Protein AF-A0A146F2X7-F1 (afdb_monomer_lite)

Radius of gyration: 11.75 Å; chains: 1; bounding box: 24×27×31 Å

Sequence (43 aa):
MAATQKLYPRATVKRVVKAHSNRNVSKNADILIFLDYMLFMQE

Structure (mmCIF, N/CA/C/O backbone):
data_AF-A0A146F2X7-F1
#
_entry.id   AF-A0A146F2X7-F1
#
loop_
_atom_site.group_PDB
_atom_site.id
_atom_site.type_symbol
_atom_site.label_atom_id
_atom_site.label_alt_id
_atom_site.label_comp_id
_atom_site.label_asym_id
_atom_site.label_entity_id
_atom_site.label_seq_id
_atom_site.pdbx_PDB_ins_code
_atom_site.Cartn_x
_atom_site.Cartn_y
_atom_site.Cartn_z
_atom_site.occupancy
_atom_site.B_iso_or_equiv
_atom_site.auth_seq_id
_atom_site.auth_comp_id
_atom_site.auth_asym_id
_atom_site.auth_atom_id
_atom_site.pdbx_PDB_model_num
ATOM 1 N N . MET A 1 1 ? 1.412 18.782 -20.333 1.00 38.84 1 MET A N 1
ATOM 2 C CA . MET A 1 1 ? 0.780 17.488 -19.997 1.00 38.84 1 MET A CA 1
ATOM 3 C C . MET A 1 1 ? 0.721 17.393 -18.479 1.00 38.84 1 MET A C 1
ATOM 5 O O . MET A 1 1 ? 1.760 17.176 -17.869 1.00 38.84 1 MET A O 1
ATOM 9 N N . ALA A 1 2 ? -0.428 17.657 -17.854 1.00 52.75 2 ALA A N 1
ATOM 10 C CA . ALA A 1 2 ? -0.571 17.423 -16.419 1.00 52.75 2 ALA A CA 1
ATOM 11 C C . ALA A 1 2 ? -0.453 15.912 -16.194 1.00 52.75 2 ALA A C 1
ATOM 13 O O . ALA A 1 2 ? -1.245 15.148 -16.746 1.00 52.75 2 ALA A O 1
ATOM 14 N N . ALA A 1 3 ? 0.584 15.474 -15.479 1.00 59.59 3 ALA A N 1
ATOM 15 C CA . ALA A 1 3 ? 0.729 14.073 -15.125 1.00 59.59 3 ALA A CA 1
ATOM 16 C C . ALA A 1 3 ? -0.519 13.677 -14.332 1.00 59.59 3 ALA A C 1
ATOM 18 O O . ALA A 1 3 ? -0.736 14.188 -13.237 1.00 59.59 3 ALA A O 1
ATOM 19 N N . THR A 1 4 ? -1.355 12.810 -14.905 1.00 60.44 4 THR A N 1
ATOM 20 C CA . THR A 1 4 ? -2.467 12.174 -14.196 1.00 60.44 4 THR A CA 1
ATOM 21 C C . THR A 1 4 ? -1.924 11.633 -12.885 1.00 60.44 4 THR A C 1
ATOM 23 O O . THR A 1 4 ? -1.115 10.699 -12.885 1.00 60.44 4 THR A O 1
ATOM 26 N N . GLN A 1 5 ? -2.308 12.274 -11.781 1.00 61.81 5 GLN A N 1
ATOM 27 C CA . GLN A 1 5 ? -1.843 11.923 -10.453 1.00 61.81 5 GLN A CA 1
ATOM 28 C C . GLN A 1 5 ? -2.400 10.538 -10.157 1.00 61.81 5 GLN A C 1
ATOM 30 O O . GLN A 1 5 ? -3.589 10.354 -9.905 1.00 61.81 5 GLN A O 1
ATOM 35 N N . LYS A 1 6 ? -1.546 9.525 -10.305 1.00 66.38 6 LYS A N 1
ATOM 36 C CA . LYS A 1 6 ? -1.931 8.151 -10.030 1.00 66.38 6 LYS A CA 1
ATOM 37 C C . LYS A 1 6 ? -2.224 8.097 -8.537 1.00 66.38 6 LYS A C 1
ATOM 39 O O . LYS A 1 6 ? -1.293 8.193 -7.743 1.00 66.38 6 LYS A O 1
ATOM 44 N N . LEU A 1 7 ? -3.506 7.962 -8.191 1.00 75.31 7 LEU A N 1
ATOM 45 C CA . LEU A 1 7 ? -4.011 7.965 -6.813 1.00 75.31 7 LEU A CA 1
ATOM 46 C C . LEU A 1 7 ? -3.223 6.998 -5.921 1.00 75.31 7 LEU A C 1
ATOM 48 O O . LEU A 1 7 ? -3.037 7.247 -4.740 1.00 75.31 7 LEU A O 1
ATOM 52 N N . TYR A 1 8 ? -2.674 5.948 -6.534 1.00 86.50 8 TYR A N 1
ATOM 53 C CA . TYR A 1 8 ? -1.845 4.949 -5.893 1.00 86.50 8 TYR A CA 1
ATOM 54 C C . TYR A 1 8 ? -0.431 4.831 -6.521 1.00 86.50 8 TYR A C 1
ATOM 56 O O . TYR A 1 8 ? -0.225 4.097 -7.504 1.00 86.50 8 TYR A O 1
ATOM 64 N N . PRO A 1 9 ? 0.585 5.528 -5.969 1.00 90.62 9 PRO A N 1
ATOM 65 C CA . PRO A 1 9 ? 1.966 5.486 -6.453 1.00 90.62 9 PRO A CA 1
ATOM 66 C C . PRO A 1 9 ? 2.741 4.264 -5.911 1.00 90.62 9 PRO A C 1
ATOM 68 O O . PRO A 1 9 ? 3.586 4.371 -5.021 1.00 90.62 9 PRO A O 1
ATOM 71 N N . ARG A 1 10 ? 2.499 3.082 -6.501 1.00 92.94 10 ARG A N 1
ATOM 72 C CA . ARG A 1 10 ? 3.082 1.775 -6.097 1.00 92.94 10 ARG A CA 1
ATOM 73 C C . ARG A 1 10 ? 4.583 1.789 -5.808 1.00 92.94 10 ARG A C 1
ATOM 75 O O . ARG A 1 10 ? 5.034 1.210 -4.823 1.00 92.94 10 ARG A O 1
ATOM 82 N N . ALA A 1 11 ? 5.369 2.410 -6.687 1.00 93.00 11 ALA A N 1
ATOM 83 C CA . ALA A 1 11 ? 6.826 2.432 -6.565 1.00 93.00 11 ALA A CA 1
ATOM 84 C C . ALA A 1 11 ? 7.284 3.185 -5.308 1.00 93.00 11 ALA A C 1
ATOM 86 O O . ALA A 1 11 ? 8.200 2.735 -4.620 1.00 93.00 11 ALA A O 1
ATOM 87 N N . THR A 1 12 ? 6.614 4.294 -4.990 1.00 93.81 12 THR A N 1
ATOM 88 C CA . THR A 1 12 ? 6.884 5.099 -3.798 1.00 93.81 12 THR A CA 1
ATOM 89 C C . THR A 1 12 ? 6.540 4.316 -2.541 1.00 93.81 12 THR A C 1
ATOM 91 O O . THR A 1 12 ? 7.400 4.167 -1.679 1.00 93.81 12 THR A O 1
ATOM 94 N N . VAL A 1 13 ? 5.341 3.724 -2.483 1.00 93.88 13 VAL A N 1
ATOM 95 C CA . VAL A 1 13 ? 4.902 2.911 -1.336 1.00 93.88 13 VAL A CA 1
ATOM 96 C C . VAL A 1 13 ? 5.892 1.777 -1.070 1.00 93.88 13 VAL A C 1
ATOM 98 O O . VAL A 1 13 ? 6.389 1.634 0.043 1.00 93.88 13 VAL A O 1
ATOM 101 N N . LYS A 1 14 ? 6.286 1.025 -2.106 1.00 94.81 14 LYS A N 1
ATOM 102 C CA . LYS A 1 14 ? 7.277 -0.053 -1.957 1.00 94.81 14 LYS A CA 1
ATOM 103 C C . LYS A 1 14 ? 8.640 0.445 -1.478 1.00 94.81 14 LYS A C 1
ATOM 105 O O . LYS A 1 14 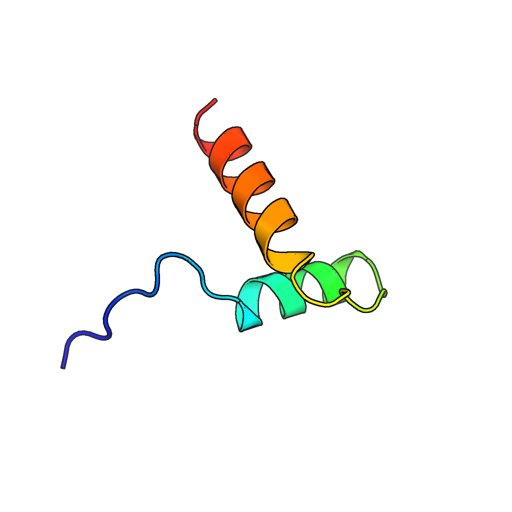? 9.276 -0.240 -0.682 1.00 94.81 14 LYS A O 1
ATOM 110 N N . ARG A 1 15 ? 9.100 1.607 -1.956 1.00 95.31 15 ARG A N 1
ATOM 111 C CA . ARG A 1 15 ? 10.385 2.193 -1.545 1.00 95.31 15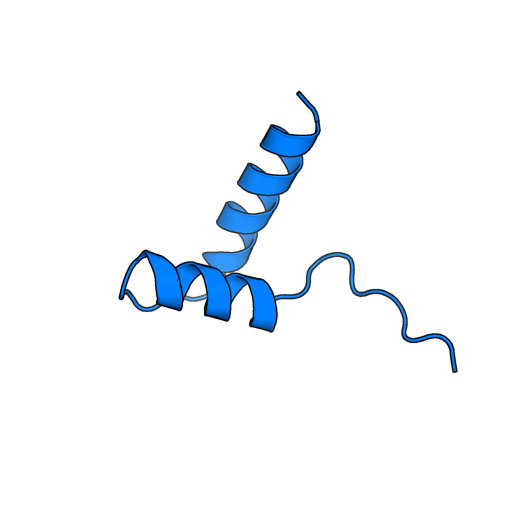 ARG A CA 1
ATOM 112 C C . ARG A 1 15 ? 10.370 2.591 -0.072 1.00 95.31 15 ARG A C 1
ATOM 114 O O . ARG A 1 15 ? 11.304 2.237 0.638 1.00 95.31 15 ARG A O 1
ATOM 121 N N . VAL A 1 16 ? 9.308 3.263 0.370 1.00 95.06 16 VAL A N 1
ATOM 122 C CA . VAL A 1 16 ? 9.114 3.667 1.770 1.00 95.06 16 VAL A CA 1
ATOM 123 C C . VAL A 1 16 ? 9.067 2.432 2.668 1.00 95.06 16 VAL A C 1
ATOM 125 O O . VAL A 1 16 ? 9.886 2.296 3.572 1.00 95.06 16 VAL A O 1
ATOM 128 N N . VAL A 1 17 ? 8.195 1.467 2.361 1.00 95.12 17 VAL A N 1
ATOM 129 C CA . VAL A 1 17 ? 8.061 0.240 3.162 1.00 95.12 17 VAL A CA 1
ATOM 130 C C . VAL A 1 17 ? 9.387 -0.514 3.242 1.00 95.12 17 VAL A C 1
ATOM 132 O O . VAL A 1 17 ? 9.784 -0.935 4.326 1.00 95.12 17 VAL A O 1
ATOM 135 N N . LYS A 1 18 ? 10.118 -0.653 2.129 1.00 95.44 18 LYS A N 1
ATOM 136 C CA . LYS A 1 18 ? 11.424 -1.324 2.123 1.00 95.44 18 LYS A CA 1
ATOM 137 C C . LYS A 1 18 ? 12.457 -0.590 2.985 1.00 95.44 18 LYS A C 1
ATOM 139 O O . LYS A 1 18 ? 13.184 -1.250 3.719 1.00 95.44 18 LYS A O 1
ATOM 144 N N . ALA A 1 19 ? 12.505 0.742 2.914 1.00 96.50 19 ALA A N 1
ATOM 145 C CA . ALA A 1 19 ? 13.444 1.553 3.687 1.00 96.50 19 ALA A CA 1
ATOM 146 C C . ALA A 1 19 ? 13.217 1.440 5.204 1.00 96.50 19 ALA A C 1
ATOM 148 O O . ALA A 1 19 ? 14.186 1.413 5.955 1.00 96.50 19 ALA A O 1
ATOM 149 N N . HIS A 1 20 ? 11.961 1.325 5.648 1.00 95.75 20 HIS A N 1
ATOM 150 C CA . HIS A 1 20 ? 11.626 1.286 7.077 1.00 95.75 20 HIS A CA 1
ATOM 151 C C . HIS A 1 20 ? 11.492 -0.123 7.666 1.00 95.75 20 HIS A C 1
ATOM 153 O O . HIS A 1 20 ? 11.676 -0.300 8.864 1.00 95.75 20 HIS A O 1
ATOM 159 N N . SER A 1 21 ? 11.189 -1.136 6.852 1.00 94.44 21 SER A N 1
ATOM 160 C CA . SER A 1 21 ? 11.054 -2.522 7.329 1.00 94.44 21 SER A CA 1
ATOM 161 C C . SER A 1 21 ? 12.299 -3.378 7.100 1.00 94.44 21 SER A C 1
ATOM 163 O O . SER A 1 21 ? 12.398 -4.461 7.674 1.00 94.44 21 SER A O 1
ATOM 165 N N . ASN A 1 22 ? 13.213 -2.939 6.224 1.00 93.31 22 ASN A N 1
ATOM 166 C CA . ASN A 1 22 ? 14.316 -3.742 5.688 1.00 93.31 22 ASN A CA 1
ATOM 167 C C . ASN A 1 22 ? 13.858 -5.109 5.123 1.00 93.31 22 ASN A C 1
ATOM 169 O O . ASN A 1 22 ? 14.598 -6.092 5.135 1.00 93.31 22 ASN A O 1
ATOM 173 N N . ARG A 1 23 ? 12.605 -5.191 4.649 1.00 91.94 23 ARG A N 1
ATOM 174 C CA . ARG A 1 23 ? 11.982 -6.400 4.092 1.00 91.94 23 ARG A CA 1
ATOM 175 C C . ARG A 1 23 ? 11.503 -6.156 2.667 1.00 91.94 23 ARG A C 1
ATOM 177 O O . ARG A 1 23 ? 11.155 -5.042 2.274 1.00 91.94 23 ARG A O 1
ATOM 184 N N . ASN A 1 24 ? 11.469 -7.229 1.880 1.00 92.00 24 ASN A N 1
ATOM 185 C CA . ASN A 1 24 ? 10.848 -7.200 0.560 1.00 92.00 24 ASN A CA 1
ATOM 186 C C . ASN A 1 24 ? 9.319 -7.195 0.692 1.00 92.00 24 ASN A C 1
ATOM 188 O O . ASN A 1 24 ? 8.757 -7.877 1.546 1.00 92.00 24 ASN A O 1
ATOM 192 N N . VAL A 1 25 ? 8.650 -6.449 -0.188 1.00 92.50 25 VAL A N 1
ATOM 193 C CA . VAL A 1 25 ? 7.185 -6.383 -0.240 1.00 92.50 25 VAL A CA 1
ATOM 194 C C . VAL A 1 25 ? 6.671 -7.432 -1.221 1.00 92.50 25 VAL A C 1
ATOM 196 O O . VAL A 1 25 ? 6.984 -7.374 -2.414 1.00 92.50 25 VAL A O 1
ATOM 199 N N . SER A 1 26 ? 5.871 -8.376 -0.723 1.00 93.94 26 SER A N 1
ATOM 200 C CA . SER A 1 26 ? 5.206 -9.402 -1.533 1.00 93.94 26 SER A CA 1
ATOM 201 C C . SER A 1 26 ? 4.293 -8.794 -2.602 1.00 93.94 26 SER A C 1
ATOM 203 O O . SER A 1 26 ? 3.850 -7.645 -2.507 1.00 93.94 26 SER A O 1
ATOM 205 N N . LYS A 1 27 ? 3.989 -9.570 -3.64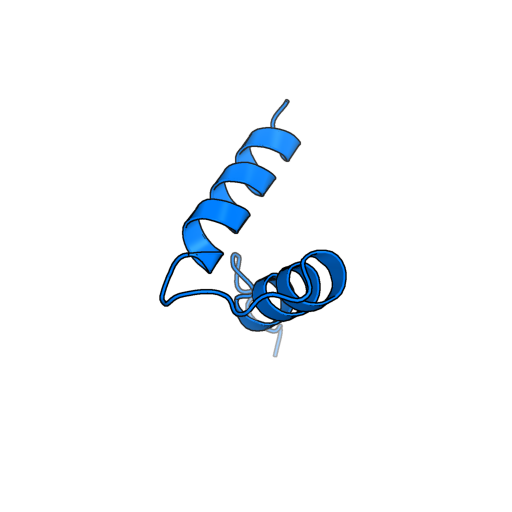8 1.00 92.56 27 LYS A N 1
ATOM 206 C CA . LYS A 1 27 ? 3.107 -9.129 -4.738 1.00 92.56 27 LYS A CA 1
ATOM 207 C C . LYS A 1 27 ? 1.769 -8.642 -4.167 1.00 92.56 27 LYS A C 1
ATOM 209 O O . LYS A 1 27 ? 1.119 -9.370 -3.430 1.00 92.56 27 LYS A O 1
ATOM 214 N 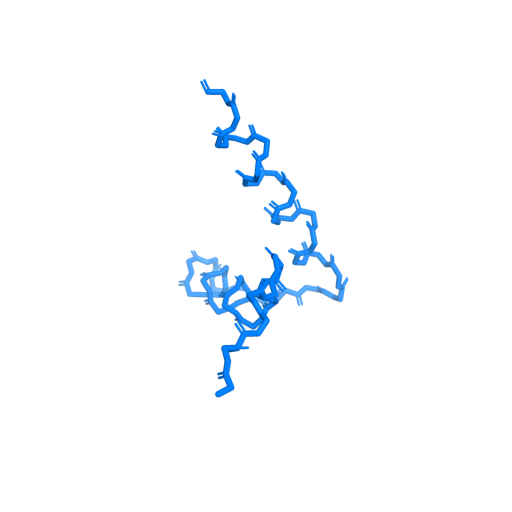N . ASN A 1 28 ? 1.370 -7.424 -4.534 1.00 93.00 28 ASN A N 1
ATOM 215 C CA . ASN A 1 28 ? 0.114 -6.772 -4.141 1.00 93.00 28 ASN A CA 1
ATOM 216 C C . ASN A 1 28 ? -0.052 -6.453 -2.645 1.00 93.00 28 ASN A C 1
ATOM 218 O O . ASN A 1 28 ? -1.024 -5.790 -2.295 1.00 93.00 28 ASN A O 1
ATOM 222 N N . ALA A 1 29 ? 0.901 -6.814 -1.778 1.00 94.62 29 ALA A N 1
ATOM 223 C CA . ALA A 1 29 ? 0.888 -6.387 -0.376 1.00 94.62 29 ALA A CA 1
ATOM 224 C C . ALA A 1 29 ? 0.968 -4.856 -0.246 1.00 94.62 29 ALA A C 1
ATOM 226 O O . ALA A 1 29 ? 0.416 -4.273 0.680 1.00 94.62 29 ALA A O 1
ATOM 227 N N . ASP A 1 30 ? 1.577 -4.191 -1.234 1.00 92.94 30 ASP A N 1
ATOM 228 C CA . ASP A 1 30 ? 1.620 -2.737 -1.332 1.00 92.94 30 ASP A CA 1
ATOM 229 C C . ASP A 1 30 ? 0.229 -2.084 -1.382 1.00 92.94 30 ASP A C 1
ATOM 231 O O . ASP A 1 30 ? 0.121 -0.896 -1.087 1.00 92.94 30 ASP A O 1
ATOM 235 N N . ILE A 1 31 ? -0.812 -2.807 -1.815 1.00 94.50 31 ILE A N 1
ATOM 236 C CA . ILE A 1 31 ? -2.173 -2.266 -1.969 1.00 94.50 31 ILE A CA 1
ATOM 237 C C . ILE A 1 31 ? -2.837 -2.156 -0.602 1.00 94.50 31 ILE A C 1
ATOM 239 O O . ILE A 1 31 ? -3.400 -1.117 -0.280 1.00 94.50 31 ILE A O 1
ATOM 243 N N . LEU A 1 32 ? -2.718 -3.208 0.211 1.00 95.94 32 LEU A N 1
ATOM 244 C CA . LEU A 1 32 ? -3.286 -3.246 1.557 1.00 95.94 32 LEU A CA 1
ATOM 245 C C . LEU A 1 32 ? -2.615 -2.220 2.470 1.00 95.94 32 LEU A C 1
ATOM 247 O O . LEU A 1 32 ? -3.305 -1.513 3.188 1.00 95.94 32 LEU A O 1
ATOM 251 N N . ILE A 1 33 ? -1.290 -2.070 2.366 1.00 94.56 33 ILE A N 1
ATOM 252 C CA . ILE A 1 33 ? -0.542 -1.043 3.111 1.00 94.56 33 ILE A CA 1
ATOM 253 C C . ILE A 1 33 ? -1.032 0.365 2.747 1.00 94.56 33 ILE A C 1
ATOM 255 O O . ILE A 1 33 ? -1.144 1.233 3.604 1.00 94.56 33 ILE A O 1
ATOM 259 N N . PHE A 1 34 ? -1.315 0.609 1.466 1.00 94.44 34 PHE A N 1
ATOM 260 C CA . PHE A 1 34 ? -1.804 1.913 1.034 1.00 94.44 34 PHE A CA 1
ATOM 261 C C . PHE A 1 34 ? -3.256 2.165 1.446 1.00 94.44 34 PHE A C 1
ATOM 263 O O . PHE A 1 34 ? -3.583 3.288 1.809 1.00 94.44 34 PHE A O 1
ATOM 270 N N . LEU A 1 35 ? -4.108 1.136 1.424 1.00 94.94 35 LEU A N 1
ATOM 271 C CA . LEU A 1 35 ? -5.477 1.231 1.929 1.00 94.94 35 LEU A CA 1
ATOM 272 C C . LEU A 1 35 ? -5.495 1.559 3.427 1.00 94.94 35 LEU A C 1
ATOM 274 O O . LEU A 1 35 ? -6.212 2.465 3.829 1.00 94.94 35 LEU A O 1
ATOM 278 N N . ASP A 1 36 ? -4.675 0.867 4.219 1.00 95.56 36 ASP A N 1
ATOM 279 C CA . ASP A 1 36 ? -4.515 1.110 5.657 1.00 95.56 36 ASP A CA 1
ATOM 280 C C . ASP A 1 36 ? -4.076 2.557 5.939 1.00 95.56 36 ASP A C 1
ATOM 282 O O . ASP A 1 36 ? -4.702 3.263 6.723 1.00 95.56 36 ASP A O 1
ATOM 286 N N . TYR A 1 37 ? -3.090 3.055 5.186 1.00 93.75 37 TYR A N 1
ATOM 287 C CA . TYR A 1 37 ? -2.680 4.459 5.238 1.00 93.75 37 TYR A CA 1
ATOM 288 C C . TYR A 1 37 ? -3.815 5.437 4.883 1.00 93.75 37 TYR A C 1
ATOM 290 O O . TYR A 1 37 ? -3.965 6.461 5.543 1.00 93.75 37 TYR A O 1
ATOM 298 N N . MET A 1 38 ? -4.611 5.154 3.846 1.00 93.19 38 MET A N 1
ATOM 299 C CA . MET A 1 38 ? -5.733 6.025 3.474 1.00 93.19 38 MET A CA 1
ATOM 300 C C . MET 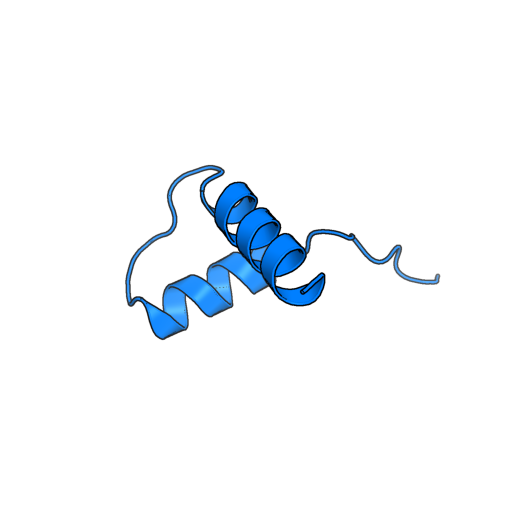A 1 38 ? -6.817 6.063 4.553 1.00 93.19 38 MET A C 1
ATOM 302 O O . MET A 1 38 ? -7.350 7.137 4.816 1.00 93.19 38 MET A O 1
ATOM 306 N N . LEU A 1 39 ? -7.120 4.917 5.171 1.00 95.38 39 LEU A N 1
ATOM 307 C CA . LEU A 1 39 ? -8.066 4.836 6.284 1.00 95.38 39 LEU A CA 1
ATOM 308 C C . LEU A 1 39 ? -7.551 5.615 7.499 1.00 95.38 39 LEU A C 1
ATOM 310 O O . LEU A 1 39 ? 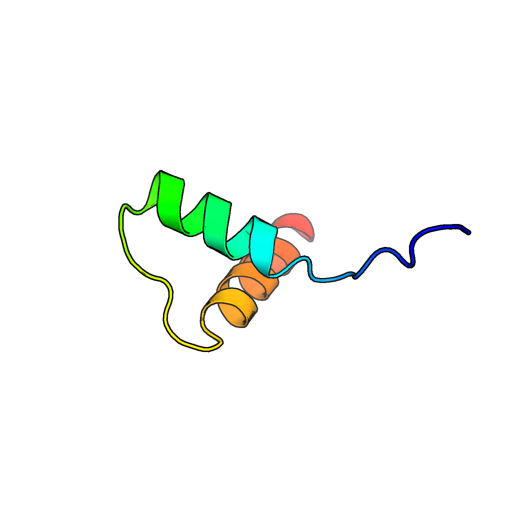-8.301 6.402 8.060 1.00 95.38 39 LEU A O 1
ATOM 314 N N . PHE A 1 40 ? -6.262 5.485 7.829 1.00 95.56 40 PHE A N 1
ATOM 315 C CA . PHE A 1 40 ? -5.621 6.261 8.894 1.00 95.56 40 PHE A CA 1
ATOM 316 C C . PHE A 1 40 ? -5.698 7.778 8.661 1.00 95.56 40 PHE A C 1
ATOM 318 O O . PHE A 1 40 ? -5.897 8.532 9.600 1.00 95.56 40 PHE A O 1
ATOM 325 N N . MET A 1 41 ? -5.560 8.243 7.415 1.00 93.81 41 MET A N 1
ATOM 326 C CA . MET A 1 41 ? -5.659 9.673 7.081 1.00 93.81 41 MET A CA 1
ATOM 327 C C . MET A 1 41 ? -7.099 10.220 7.107 1.00 93.81 41 MET A C 1
ATOM 329 O O . MET A 1 41 ? -7.280 11.431 6.975 1.00 93.81 41 MET A O 1
ATOM 333 N N . GLN A 1 42 ? -8.110 9.349 7.171 1.00 91.50 42 GLN A N 1
ATOM 334 C CA . GLN A 1 42 ? -9.524 9.730 7.243 1.00 91.50 42 GLN A CA 1
ATOM 335 C C . GLN A 1 42 ? -10.025 9.945 8.679 1.00 91.50 42 GLN A C 1
ATOM 337 O O . GLN A 1 42 ? -11.096 10.535 8.835 1.00 91.50 42 GLN A O 1
ATOM 342 N N . GLU A 1 43 ? -9.288 9.461 9.680 1.00 65.88 43 GLU A N 1
ATOM 343 C CA . GLU A 1 43 ? -9.519 9.709 11.112 1.00 65.88 43 GLU A CA 1
ATOM 344 C C . GLU A 1 43 ? -8.787 10.977 11.577 1.00 65.88 43 GLU A C 1
ATOM 346 O O . GLU A 1 43 ? -9.400 11.740 12.359 1.00 65.88 43 GLU A O 1
#

Secondary structure (DSSP, 8-state):
------SS-HHHHHHHHHHHH-SPPPTTHHHHHHHHHHHHTT-

InterPro domains:
  IPR009072 Histone-fold [G3DSA:1.10.20.10] (4-43)

pLDDT: mean 87.54, std 13.91, range [38.84, 96.5]

Foldseek 3Di:
DPPPPPPQPQVVLQVVCCVVVVDHQPPPNSVVVVVVVVVVVVD

Organism: Aspergillus kawachii (NCBI:txid1069201)